Protein AF-A0A1G8L9T1-F1 (afdb_monomer)

Secondary structure (DSSP, 8-state):
--HHHHHHHHHTSHHHHHHHHHHHHHHHHHHH-HHHHHHHHHHHHHHHHHHHHHHHHHHHHHHHHHHHHHHHHHHHHHHHHHHHHHHHHHHHHHHHHHHHHHHHHHHHHHHHHHHH-----------------------

Sequence (139 aa):
MTLATEVKKLAESKPFYAVAGMGDFAVEKLRELPERLHKLQTRRSELAKDLPERARAYADKAEGLARDFPVKARDYADQLTHRATEVYEDFATRGRKVVSKASGEAALELEEVSEAAEPPVAQPIKKTRTTNRTTKAKA

Radius of gyration: 31.92 Å; Cα contacts (8 Å, |Δi|>4): 46; chains: 1; bounding box: 49×37×105 Å

Mean predicted aligned error: 15.96 Å

Organism: NCBI:txid633440

Solvent-accessible surface area (backbone ato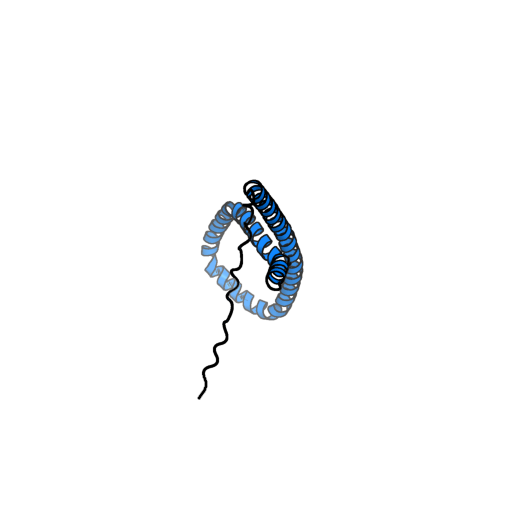ms only — not comparable to full-atom values): 8036 Å² total; per-residue (Å²): 138,58,67,71,58,51,53,49,52,52,68,70,29,60,70,47,17,23,55,48,14,47,52,54,49,48,56,57,49,60,73,64,37,70,72,53,51,56,59,50,52,57,52,47,61,55,46,64,72,48,41,72,63,50,51,52,60,47,54,66,46,46,66,65,40,65,76,51,40,71,60,55,50,48,57,49,48,52,52,48,50,54,51,48,54,57,51,45,52,50,22,20,54,48,10,43,55,51,51,53,48,53,53,49,52,52,48,50,53,52,46,53,52,51,70,72,44,75,78,78,79,79,74,80,80,79,79,80,82,79,77,84,76,88,73,91,82,87,132

Foldseek 3Di:
DPPVVVVVVVCVDLVVQLVQLVVVVVVVVVVVPPVVVVVVVVVVVVCVVCVVVVVVVVVVVVVVCVVVVVVVVVV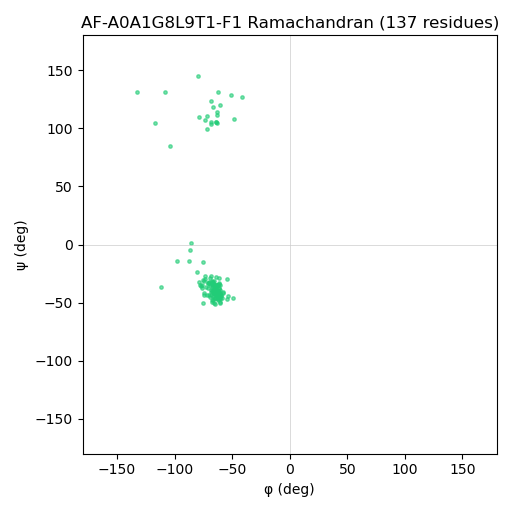VVVVVVVVVVVVSVVSSVRSVVVVVVVVVVVVVVVVVVVVVDDDPPDDDDPPDDDDDDDDDDDD

Structure (mmCIF, N/CA/C/O backbone):
data_AF-A0A1G8L9T1-F1
#
_entry.id   AF-A0A1G8L9T1-F1
#
loop_
_atom_site.group_PDB
_atom_site.id
_atom_site.type_symbol
_atom_site.label_atom_id
_atom_site.label_alt_id
_atom_site.label_comp_id
_atom_site.label_asym_id
_atom_site.label_entity_id
_atom_site.label_seq_id
_atom_site.pdbx_PDB_ins_code
_atom_site.Cartn_x
_atom_site.Cartn_y
_atom_site.Cartn_z
_atom_site.occupancy
_atom_site.B_iso_or_equiv
_atom_site.auth_seq_id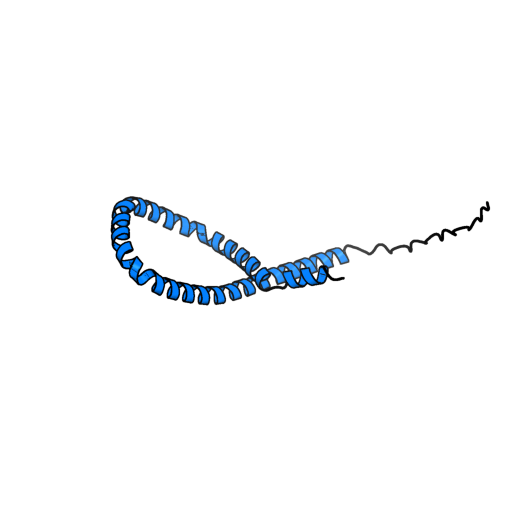
_atom_site.auth_comp_id
_atom_site.auth_asym_id
_atom_site.auth_atom_id
_atom_site.pdbx_PDB_model_num
ATOM 1 N N . MET A 1 1 ? -0.971 1.096 36.942 1.00 55.09 1 MET A N 1
ATOM 2 C CA . MET A 1 1 ? -2.093 0.980 35.982 1.00 55.09 1 MET A CA 1
ATOM 3 C C . MET A 1 1 ? -1.800 1.751 34.679 1.00 55.09 1 MET A C 1
ATOM 5 O O . MET A 1 1 ? -2.670 2.461 34.206 1.00 55.09 1 MET A O 1
ATOM 9 N N . THR A 1 2 ? -0.600 1.669 34.085 1.00 66.06 2 THR A N 1
ATOM 10 C CA . THR A 1 2 ? -0.220 2.527 32.930 1.00 66.06 2 THR A CA 1
ATOM 11 C C . THR A 1 2 ? -0.058 1.749 31.620 1.00 66.06 2 THR A C 1
ATOM 13 O O . THR A 1 2 ? -0.503 2.199 30.569 1.00 66.06 2 THR A O 1
ATOM 16 N N . LEU A 1 3 ? 0.473 0.527 31.680 1.00 67.31 3 LEU A N 1
ATOM 17 C CA . LEU A 1 3 ? 0.759 -0.267 30.478 1.00 67.31 3 LEU A CA 1
ATOM 18 C C . LEU A 1 3 ? -0.508 -0.688 29.715 1.00 67.31 3 LEU A C 1
ATOM 20 O O . LEU A 1 3 ? -0.564 -0.582 28.494 1.00 67.31 3 LEU A O 1
ATOM 24 N N . ALA A 1 4 ? -1.564 -1.091 30.428 1.00 72.56 4 ALA A N 1
ATOM 25 C CA . ALA A 1 4 ? -2.827 -1.492 29.802 1.00 72.56 4 ALA A CA 1
ATOM 26 C C . ALA A 1 4 ? -3.486 -0.342 29.012 1.00 72.56 4 ALA A C 1
ATOM 28 O O . ALA A 1 4 ? -4.073 -0.564 27.955 1.00 72.56 4 ALA A O 1
ATOM 29 N N . THR A 1 5 ? -3.355 0.901 29.489 1.00 75.44 5 THR A N 1
ATOM 30 C CA . THR A 1 5 ? -3.916 2.078 28.810 1.00 75.44 5 THR A CA 1
ATOM 31 C C . THR A 1 5 ? -3.118 2.491 27.575 1.00 75.44 5 THR A C 1
ATOM 33 O O . THR A 1 5 ? -3.695 3.009 26.622 1.00 75.44 5 THR A O 1
ATOM 36 N N . GLU A 1 6 ? -1.807 2.253 27.563 1.00 78.44 6 GLU A N 1
ATOM 37 C CA . GLU A 1 6 ? -0.941 2.571 26.422 1.00 78.44 6 GLU A CA 1
ATOM 38 C C . GLU A 1 6 ? -1.139 1.584 25.270 1.00 78.44 6 GLU A C 1
ATOM 40 O O . GLU A 1 6 ? -1.308 2.002 24.125 1.00 78.44 6 GLU A O 1
ATOM 45 N N . VAL A 1 7 ? -1.221 0.284 25.575 1.00 75.94 7 VAL A N 1
ATOM 46 C CA . VAL A 1 7 ? -1.509 -0.754 24.571 1.00 75.94 7 VAL A CA 1
ATOM 47 C C . VAL A 1 7 ? -2.885 -0.532 23.945 1.00 75.94 7 VAL A C 1
ATOM 49 O O . VAL A 1 7 ? -3.027 -0.614 22.726 1.00 75.94 7 VAL A O 1
ATOM 52 N N . LYS A 1 8 ? -3.885 -0.165 24.755 1.00 76.25 8 LYS A N 1
ATOM 53 C CA . LYS A 1 8 ? -5.224 0.169 24.260 1.00 76.25 8 LYS A CA 1
ATOM 54 C C . LYS A 1 8 ? -5.199 1.347 23.282 1.00 76.25 8 LYS A C 1
ATOM 56 O O . LYS A 1 8 ? -5.776 1.256 22.207 1.00 76.25 8 LYS A O 1
ATOM 61 N N . LYS A 1 9 ? -4.453 2.412 23.590 1.00 78.69 9 LYS A N 1
ATOM 62 C CA . LYS A 1 9 ? -4.275 3.546 22.667 1.00 78.69 9 LYS A CA 1
ATOM 63 C C . LYS A 1 9 ? -3.571 3.156 21.369 1.00 78.69 9 LYS A C 1
ATOM 65 O O . LYS A 1 9 ? -3.900 3.700 20.318 1.00 78.69 9 LYS A O 1
ATOM 70 N N . LEU A 1 10 ? -2.608 2.238 21.434 1.00 80.75 10 LEU A N 1
ATOM 71 C CA . LEU A 1 10 ? -1.904 1.761 20.247 1.00 80.75 10 LEU A CA 1
ATOM 72 C C . LEU A 1 10 ? -2.830 0.935 19.343 1.00 80.75 10 LEU A C 1
ATOM 74 O O . LEU A 1 10 ? -2.850 1.156 18.134 1.00 80.75 10 LEU A O 1
ATOM 78 N N . ALA A 1 11 ? -3.641 0.052 19.927 1.00 78.50 11 ALA A N 1
ATOM 79 C CA . ALA A 1 11 ? -4.642 -0.733 19.203 1.00 78.50 11 ALA A CA 1
ATOM 80 C C . ALA A 1 11 ? -5.799 0.129 18.655 1.00 78.50 11 ALA A C 1
ATOM 82 O O . ALA A 1 11 ? -6.382 -0.195 17.627 1.00 78.50 11 ALA A O 1
ATOM 83 N N . GLU A 1 12 ? -6.099 1.263 19.294 1.00 80.50 12 GLU A N 1
ATOM 84 C CA . GLU A 1 12 ? -7.098 2.237 18.830 1.00 80.50 12 GLU A CA 1
ATOM 85 C C . GLU A 1 12 ? -6.537 3.266 17.828 1.00 80.50 12 GLU A C 1
ATOM 87 O O . GLU A 1 12 ? -7.256 4.162 17.369 1.00 80.50 12 GLU A O 1
ATOM 92 N N . SER A 1 13 ? -5.256 3.163 17.470 1.00 88.69 13 SER A N 1
ATOM 93 C CA . SER A 1 13 ? -4.596 4.127 16.596 1.00 88.69 13 SER A CA 1
ATOM 94 C C . SER A 1 13 ? -4.926 3.897 15.113 1.00 88.69 13 SER A C 1
ATOM 96 O O . SER A 1 13 ? -5.047 2.770 14.633 1.00 88.69 13 SER A O 1
ATOM 98 N N . LYS A 1 14 ? -5.024 4.989 14.339 1.00 88.62 14 LYS A N 1
ATOM 99 C CA . LYS A 1 14 ? -5.177 4.938 12.872 1.00 88.62 14 LYS A CA 1
ATOM 100 C C . LYS A 1 14 ? -4.166 4.023 12.159 1.00 88.62 14 LYS A C 1
ATOM 102 O O . LYS A 1 14 ? -4.619 3.259 11.311 1.00 88.62 14 LYS A O 1
ATOM 107 N N . PRO A 1 15 ? -2.851 4.055 12.460 1.00 87.12 15 PRO A N 1
ATOM 108 C CA . PRO A 1 15 ? -1.902 3.186 11.766 1.00 87.12 15 PRO A CA 1
ATOM 109 C C . PRO A 1 15 ? -2.165 1.701 12.027 1.00 87.12 15 PRO A C 1
ATOM 111 O O . PRO A 1 15 ? -2.026 0.899 11.107 1.00 87.12 15 PRO A O 1
ATOM 114 N N . PHE A 1 16 ? -2.615 1.329 13.230 1.00 88.00 16 PHE A N 1
ATOM 115 C CA . PHE A 1 16 ? -2.999 -0.052 13.523 1.00 88.00 16 PHE A CA 1
ATOM 116 C C . PHE A 1 16 ? -4.174 -0.502 12.645 1.00 88.00 16 PHE A C 1
ATOM 118 O O . PHE A 1 16 ? -4.109 -1.546 11.993 1.00 88.00 16 PHE A O 1
ATOM 125 N N . TYR A 1 17 ? -5.211 0.334 12.541 1.00 87.62 17 TYR A N 1
ATOM 126 C CA . TYR A 1 17 ? -6.330 0.062 11.644 1.00 87.62 17 TYR A CA 1
ATOM 127 C C . TYR A 1 17 ? -5.912 0.047 10.170 1.00 87.62 17 TYR A C 1
ATOM 129 O O . TYR A 1 17 ? -6.367 -0.814 9.431 1.00 87.62 17 TYR A O 1
ATOM 137 N N . ALA A 1 18 ? -5.028 0.934 9.718 1.00 90.50 18 ALA A N 1
ATOM 138 C CA . ALA A 1 18 ? -4.576 0.927 8.327 1.00 90.50 18 ALA A CA 1
ATOM 139 C C . ALA A 1 18 ? -3.892 -0.399 7.954 1.00 90.50 18 ALA A C 1
ATOM 141 O O . ALA A 1 18 ? -4.200 -0.980 6.915 1.00 90.50 18 ALA A O 1
ATOM 142 N N . VAL A 1 19 ? -3.036 -0.934 8.831 1.00 88.81 19 VAL A N 1
ATOM 143 C CA . VAL A 1 19 ? -2.392 -2.243 8.624 1.00 88.81 19 VAL A CA 1
ATOM 144 C C . VAL A 1 19 ? -3.424 -3.374 8.592 1.00 88.81 19 VAL A C 1
ATOM 146 O O . VAL A 1 19 ? -3.385 -4.210 7.689 1.00 88.81 19 VAL A O 1
ATOM 149 N N . ALA A 1 20 ? -4.387 -3.375 9.518 1.00 88.94 20 ALA A N 1
ATOM 150 C CA . ALA A 1 20 ? -5.472 -4.358 9.523 1.00 88.94 20 ALA A CA 1
ATOM 151 C C . ALA A 1 20 ? -6.330 -4.288 8.242 1.00 88.94 20 ALA A C 1
ATOM 153 O O . ALA A 1 20 ? -6.655 -5.317 7.650 1.00 88.94 20 ALA A O 1
ATOM 154 N N . GLY A 1 21 ? -6.648 -3.078 7.770 1.00 85.62 21 GLY A N 1
ATOM 155 C CA . GLY A 1 21 ? -7.383 -2.854 6.526 1.00 85.62 21 GLY A CA 1
ATOM 156 C C . GLY A 1 21 ? -6.603 -3.271 5.279 1.00 85.62 21 GLY A C 1
ATOM 157 O O . GLY A 1 21 ? -7.198 -3.782 4.334 1.00 85.62 21 GLY A O 1
ATOM 158 N N . MET A 1 22 ? -5.275 -3.119 5.285 1.00 87.75 22 MET A N 1
ATOM 159 C CA . MET A 1 22 ? -4.410 -3.598 4.204 1.00 87.75 22 MET A CA 1
ATOM 160 C C . MET A 1 22 ? -4.390 -5.132 4.135 1.00 87.75 22 MET A C 1
ATOM 162 O O . MET A 1 22 ? -4.390 -5.692 3.040 1.00 87.75 22 MET A O 1
ATOM 166 N N . GLY A 1 23 ? -4.420 -5.814 5.285 1.00 86.31 23 GLY A N 1
ATOM 167 C CA . GLY A 1 23 ? -4.550 -7.272 5.352 1.00 86.31 23 GLY A CA 1
ATOM 168 C C . GLY A 1 23 ? -5.871 -7.768 4.760 1.00 86.31 23 GLY A C 1
ATOM 169 O O . GLY A 1 23 ? -5.871 -8.651 3.905 1.00 86.31 23 GLY A O 1
ATOM 170 N N . ASP A 1 24 ? -6.987 -7.144 5.142 1.00 87.00 24 ASP A N 1
ATOM 171 C CA . ASP A 1 24 ? -8.313 -7.438 4.581 1.00 87.00 24 ASP A CA 1
ATOM 172 C C . ASP A 1 24 ? -8.367 -7.191 3.061 1.00 87.00 24 ASP A C 1
ATOM 174 O O . ASP A 1 24 ? -8.832 -8.033 2.290 1.00 87.00 24 ASP A O 1
ATOM 178 N N . PHE A 1 25 ? -7.792 -6.077 2.602 1.00 86.12 25 PHE A N 1
ATOM 179 C CA . PHE A 1 25 ? -7.687 -5.768 1.177 1.00 86.12 25 PHE A CA 1
ATOM 180 C C . PHE A 1 25 ? -6.821 -6.777 0.409 1.00 86.12 25 PHE A C 1
ATOM 182 O O . PHE A 1 25 ? -7.164 -7.167 -0.708 1.00 86.12 25 PHE A O 1
ATOM 189 N N . ALA A 1 26 ? -5.714 -7.241 0.995 1.00 85.00 26 ALA A N 1
ATOM 190 C CA . ALA A 1 26 ? -4.874 -8.264 0.383 1.00 85.00 26 ALA A CA 1
ATOM 191 C C . ALA A 1 26 ? -5.636 -9.585 0.207 1.00 85.00 26 ALA A C 1
ATOM 193 O O . ALA A 1 26 ? -5.555 -10.186 -0.861 1.00 85.00 26 ALA A O 1
ATOM 194 N N . VAL A 1 27 ? -6.419 -10.012 1.201 1.00 83.06 27 VAL A N 1
ATOM 195 C CA . VAL A 1 27 ? -7.234 -11.237 1.117 1.00 83.06 27 VAL A CA 1
ATOM 196 C C . VAL A 1 27 ? -8.292 -11.130 0.018 1.00 83.06 27 VAL A C 1
ATOM 198 O O . VAL A 1 27 ? -8.448 -12.055 -0.782 1.00 83.06 27 VAL A O 1
ATOM 201 N N . GLU A 1 28 ? -8.973 -9.988 -0.084 1.00 83.56 28 GLU A N 1
ATOM 202 C CA . GLU A 1 28 ? -9.928 -9.730 -1.165 1.00 83.56 28 GLU A CA 1
ATOM 203 C C . GLU A 1 28 ? -9.250 -9.788 -2.541 1.00 83.56 28 GLU A C 1
ATOM 205 O O . GLU A 1 28 ? -9.720 -10.486 -3.442 1.00 83.56 28 GLU A O 1
ATOM 210 N N . LYS A 1 29 ? -8.094 -9.129 -2.698 1.00 81.25 29 LYS A N 1
ATOM 211 C CA . LYS A 1 29 ? -7.366 -9.117 -3.974 1.00 81.25 29 LYS A CA 1
ATOM 212 C C . LYS A 1 29 ? -6.769 -10.471 -4.330 1.00 81.25 29 LYS A C 1
ATOM 214 O O . LYS A 1 29 ? -6.786 -10.831 -5.503 1.00 81.25 29 LYS A O 1
ATOM 219 N N . LEU A 1 30 ? -6.302 -11.255 -3.361 1.00 78.12 30 LEU A N 1
ATOM 220 C CA . LEU A 1 30 ? -5.834 -12.625 -3.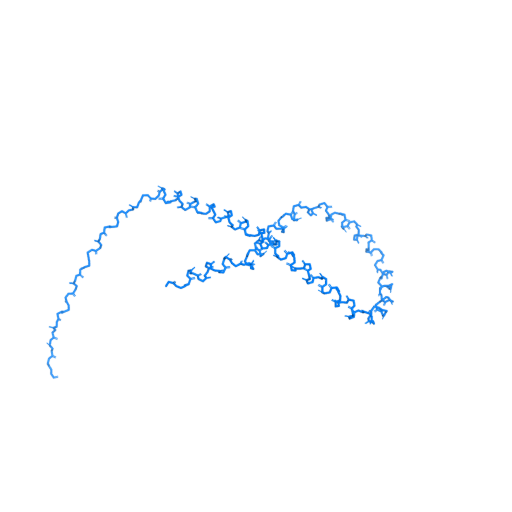593 1.00 78.12 30 LEU A CA 1
ATOM 221 C C . LEU A 1 30 ? -6.945 -13.521 -4.143 1.00 78.12 30 LEU A C 1
ATOM 223 O O . LEU A 1 30 ? -6.677 -14.365 -4.998 1.00 78.12 30 LEU A O 1
ATOM 227 N N . ARG A 1 31 ? -8.196 -13.287 -3.737 1.00 77.88 31 ARG A N 1
ATOM 228 C CA . ARG A 1 31 ? -9.358 -13.998 -4.279 1.00 77.88 31 ARG A CA 1
ATOM 229 C C . ARG A 1 31 ? -9.662 -13.625 -5.736 1.00 77.88 31 ARG A C 1
ATOM 231 O O . ARG A 1 31 ? -10.155 -14.462 -6.482 1.00 77.88 31 ARG A O 1
ATOM 238 N N . GLU A 1 32 ? -9.322 -12.405 -6.155 1.00 70.56 32 GLU A N 1
ATOM 239 C CA . GLU A 1 32 ? -9.498 -11.896 -7.528 1.00 70.56 32 GLU A CA 1
ATOM 240 C C . GLU A 1 32 ? -8.313 -12.199 -8.473 1.00 70.56 32 GLU A C 1
ATOM 242 O O . GLU A 1 32 ? -8.411 -12.016 -9.690 1.00 70.56 32 GLU A O 1
ATOM 247 N N . LEU A 1 33 ? -7.162 -12.613 -7.936 1.00 70.81 33 LEU A N 1
ATOM 248 C CA . LEU A 1 33 ? -5.907 -12.713 -8.684 1.00 70.81 33 LEU A CA 1
ATOM 249 C C . LEU A 1 33 ? -5.687 -13.952 -9.580 1.00 70.81 33 LEU A C 1
ATOM 251 O O . LEU A 1 33 ? -4.910 -13.793 -10.531 1.00 70.81 33 LEU A O 1
ATOM 255 N N . PRO A 1 34 ? -6.309 -15.140 -9.395 1.00 68.62 34 PRO A N 1
ATOM 256 C CA . PRO A 1 34 ? -5.933 -16.308 -10.200 1.00 68.62 34 PRO A CA 1
ATOM 257 C C . PRO A 1 34 ? -6.221 -16.115 -11.700 1.00 68.62 34 PRO A C 1
ATOM 259 O O . PRO A 1 34 ? -5.415 -16.501 -12.546 1.00 68.62 34 PRO A O 1
ATOM 262 N N . GLU A 1 35 ? -7.294 -15.406 -12.056 1.00 67.19 35 GLU A N 1
ATOM 263 C CA . GLU A 1 35 ? -7.636 -15.138 -13.461 1.00 67.19 35 GLU A CA 1
ATOM 264 C C . GLU A 1 35 ? -6.721 -14.100 -14.132 1.00 67.19 35 GLU A C 1
ATOM 266 O O . GLU A 1 35 ? -6.482 -14.141 -15.344 1.00 67.19 35 GLU A O 1
ATOM 271 N N . ARG A 1 36 ? -6.183 -13.149 -13.358 1.00 72.00 36 ARG A N 1
ATOM 272 C CA . ARG A 1 36 ? -5.293 -12.098 -13.880 1.00 72.00 36 ARG A CA 1
ATOM 273 C C . ARG A 1 36 ? -3.876 -12.622 -14.093 1.00 72.00 36 ARG A C 1
ATOM 275 O O . ARG A 1 36 ? -3.211 -12.193 -15.038 1.00 72.00 36 ARG A O 1
ATOM 282 N N . LEU A 1 37 ? -3.442 -13.575 -13.267 1.00 73.69 37 LEU A N 1
ATOM 283 C CA . LEU A 1 37 ? -2.120 -14.190 -13.365 1.00 73.69 37 LEU A CA 1
ATOM 284 C C . LEU A 1 37 ? -1.936 -14.944 -14.687 1.00 73.69 37 LEU A C 1
ATOM 286 O O . LEU A 1 37 ? -0.914 -14.770 -15.348 1.00 73.69 37 LEU A O 1
ATOM 290 N N . HIS A 1 38 ? -2.953 -15.690 -15.128 1.00 69.00 38 HIS A N 1
ATOM 291 C CA . HIS A 1 38 ? -2.906 -16.394 -16.411 1.00 69.00 38 HIS A CA 1
ATOM 292 C C . HIS A 1 38 ? -2.765 -15.437 -17.600 1.00 69.00 38 HIS A C 1
ATOM 294 O O . HIS A 1 38 ? -1.912 -15.648 -18.461 1.00 69.00 38 HIS A O 1
ATOM 300 N N . LYS A 1 39 ? -3.517 -14.328 -17.614 1.00 72.62 39 LYS A N 1
ATOM 301 C CA . LYS A 1 39 ? -3.411 -13.306 -18.674 1.00 72.62 39 LYS A CA 1
ATOM 302 C C . LYS A 1 39 ? -2.038 -12.621 -18.694 1.00 72.62 39 LYS A C 1
ATOM 304 O O . LYS A 1 39 ? -1.530 -12.281 -19.762 1.00 72.62 39 LYS A O 1
ATOM 309 N N . LEU A 1 40 ? -1.426 -12.420 -17.526 1.00 74.31 40 LEU A N 1
ATOM 310 C CA . LEU A 1 40 ? -0.076 -11.861 -17.395 1.00 74.31 40 LEU A CA 1
ATOM 311 C C . LEU A 1 40 ? 1.013 -12.846 -17.828 1.00 74.31 40 LEU A C 1
ATOM 313 O O . LEU A 1 40 ? 2.002 -12.428 -18.428 1.00 74.31 40 LEU A O 1
ATOM 317 N N . GLN A 1 41 ? 0.835 -14.139 -17.563 1.00 75.88 41 GLN A N 1
ATOM 318 C CA . GLN A 1 41 ? 1.785 -15.176 -17.956 1.00 75.88 41 GLN A CA 1
ATOM 319 C C . GLN A 1 41 ? 1.868 -15.315 -19.483 1.00 75.88 41 GLN A C 1
ATOM 321 O O . GLN A 1 41 ? 2.973 -15.366 -20.022 1.00 75.88 41 GLN A O 1
ATOM 326 N N . THR A 1 42 ? 0.732 -15.272 -20.187 1.00 72.81 42 THR A N 1
ATOM 327 C CA . THR A 1 42 ? 0.701 -15.279 -21.661 1.00 72.81 42 THR A CA 1
ATOM 328 C C . THR A 1 42 ? 1.335 -14.018 -22.249 1.00 72.81 42 THR A C 1
ATOM 330 O O . THR A 1 42 ? 2.131 -14.092 -23.177 1.00 72.81 42 THR A O 1
ATOM 333 N N . ARG A 1 43 ? 1.073 -12.843 -21.663 1.00 73.88 43 ARG A N 1
ATOM 334 C CA . ARG A 1 43 ? 1.716 -11.595 -22.108 1.00 73.88 43 ARG A CA 1
ATOM 335 C C . ARG A 1 43 ? 3.219 -11.576 -21.841 1.00 73.88 43 ARG A C 1
ATOM 337 O O . ARG A 1 43 ? 3.959 -10.980 -22.614 1.00 73.88 43 ARG A O 1
ATOM 344 N N . ARG A 1 44 ? 3.688 -12.211 -20.760 1.00 73.62 44 ARG A N 1
ATOM 345 C CA . ARG A 1 44 ? 5.122 -12.325 -20.448 1.00 73.62 44 ARG A CA 1
ATOM 346 C C . ARG A 1 44 ? 5.866 -13.195 -21.453 1.00 73.62 44 ARG A C 1
ATOM 348 O O . ARG A 1 44 ? 6.985 -12.839 -21.808 1.00 73.62 44 ARG A O 1
ATOM 355 N N . SER A 1 45 ? 5.277 -14.302 -21.906 1.00 68.88 45 SER A N 1
ATOM 356 C CA . SER A 1 45 ? 5.923 -15.157 -22.909 1.00 68.88 45 SER A CA 1
ATOM 357 C C . SER A 1 45 ? 6.028 -14.468 -24.273 1.00 68.88 45 SER A C 1
ATOM 359 O O . SER A 1 45 ? 7.021 -14.665 -24.969 1.00 68.88 45 SER A O 1
ATOM 361 N N . GLU A 1 46 ? 5.067 -13.611 -24.627 1.00 72.56 46 GLU A N 1
ATOM 362 C CA . GLU A 1 46 ? 5.163 -12.729 -25.798 1.00 72.56 46 GLU A CA 1
ATOM 363 C C . GLU A 1 46 ? 6.215 -11.627 -25.603 1.00 72.56 46 GLU A C 1
ATOM 365 O O . GLU A 1 46 ? 7.079 -11.443 -26.455 1.00 72.56 46 GLU A O 1
ATOM 370 N N . LEU A 1 47 ? 6.234 -10.962 -24.441 1.00 73.00 47 LEU A N 1
ATOM 371 C CA . LEU A 1 47 ? 7.233 -9.932 -24.123 1.00 73.00 47 LEU A CA 1
ATOM 372 C C . LEU A 1 47 ? 8.671 -10.454 -24.138 1.00 73.00 47 LEU A C 1
ATOM 374 O O . LEU A 1 47 ? 9.583 -9.708 -24.479 1.00 73.00 47 LEU A O 1
ATOM 378 N N . ALA A 1 48 ? 8.878 -11.707 -23.730 1.00 75.31 48 ALA A N 1
ATOM 379 C CA . ALA A 1 48 ? 10.196 -12.327 -23.690 1.00 75.31 48 ALA A CA 1
ATOM 380 C C . ALA A 1 48 ? 10.814 -12.473 -25.090 1.00 75.31 48 ALA A C 1
ATOM 382 O O . ALA A 1 48 ? 12.036 -12.441 -25.215 1.00 75.31 48 ALA A O 1
ATOM 383 N N . LYS A 1 49 ? 9.985 -12.588 -26.136 1.00 78.12 49 LYS A N 1
ATOM 384 C CA . LYS A 1 49 ? 10.443 -12.659 -27.530 1.00 78.12 49 LYS A CA 1
ATOM 385 C C . LYS A 1 49 ? 10.871 -11.287 -28.059 1.00 78.12 49 LYS A C 1
ATOM 387 O O . LYS A 1 49 ? 11.893 -11.196 -28.729 1.00 78.12 49 LYS A O 1
ATOM 392 N N . ASP A 1 50 ? 10.157 -10.231 -27.671 1.00 80.81 50 ASP A N 1
ATOM 393 C CA . ASP A 1 50 ? 10.436 -8.844 -28.085 1.00 80.81 50 ASP A CA 1
ATOM 394 C C . ASP A 1 50 ? 11.468 -8.130 -27.192 1.00 80.81 50 ASP A C 1
ATOM 396 O O . ASP A 1 50 ? 11.836 -6.977 -27.432 1.00 80.81 50 ASP A O 1
ATOM 400 N N . LEU A 1 51 ? 11.911 -8.784 -26.116 1.00 79.06 51 LEU A N 1
ATOM 401 C CA . LEU A 1 51 ? 12.771 -8.201 -25.093 1.00 79.06 51 LEU A CA 1
ATOM 402 C C . LEU A 1 51 ? 14.064 -7.562 -25.637 1.00 79.06 51 LEU A C 1
ATOM 404 O O . LEU A 1 51 ? 14.367 -6.448 -25.204 1.00 79.06 51 LEU A O 1
ATOM 408 N N . PRO A 1 52 ? 14.818 -8.176 -26.576 1.00 77.81 52 PRO A N 1
ATOM 409 C CA . PRO A 1 52 ? 16.049 -7.566 -27.081 1.00 77.81 52 PRO A CA 1
ATOM 410 C C . PRO A 1 52 ? 15.798 -6.309 -27.927 1.00 77.81 52 PRO A C 1
ATOM 412 O O . PRO A 1 52 ? 16.583 -5.364 -27.866 1.00 77.81 52 PRO A O 1
ATOM 415 N N . GLU A 1 53 ? 14.700 -6.260 -28.683 1.00 80.56 53 GLU A N 1
ATOM 416 C CA . GLU A 1 53 ? 14.348 -5.106 -29.519 1.00 80.56 53 GLU A CA 1
ATOM 417 C C . GLU A 1 53 ? 13.822 -3.945 -28.664 1.00 80.56 53 GLU A C 1
ATOM 419 O O . GLU A 1 53 ? 14.248 -2.796 -28.811 1.00 80.56 53 GLU A O 1
ATOM 424 N N . ARG A 1 54 ? 12.986 -4.257 -27.666 1.00 79.88 54 ARG A N 1
ATOM 425 C CA . ARG A 1 54 ? 12.513 -3.269 -26.689 1.00 79.88 54 ARG A CA 1
ATOM 426 C C . ARG A 1 54 ? 13.642 -2.741 -25.815 1.00 79.88 54 ARG A C 1
ATOM 428 O O . ARG A 1 54 ? 13.652 -1.548 -25.541 1.00 79.88 54 ARG A O 1
ATOM 435 N N . ALA A 1 55 ? 14.595 -3.577 -25.402 1.00 79.44 55 ALA A N 1
ATOM 436 C CA . ALA A 1 55 ? 15.731 -3.143 -24.589 1.00 79.44 55 ALA A CA 1
ATOM 437 C C . ALA A 1 55 ? 16.550 -2.044 -25.283 1.00 79.44 55 ALA A C 1
ATOM 439 O O . ALA A 1 55 ? 16.906 -1.056 -24.644 1.00 79.44 55 ALA A O 1
ATOM 440 N N . ARG A 1 56 ? 16.776 -2.167 -26.598 1.00 79.19 56 ARG A N 1
ATOM 441 C CA . ARG A 1 56 ? 17.449 -1.131 -27.400 1.00 79.19 56 ARG A CA 1
ATOM 442 C C . ARG A 1 56 ? 16.613 0.145 -27.494 1.00 79.19 56 ARG A C 1
ATOM 444 O O . ARG A 1 56 ? 17.103 1.214 -27.157 1.00 79.19 56 ARG A O 1
ATOM 451 N N . ALA A 1 57 ? 15.323 0.018 -27.807 1.00 80.44 57 ALA A N 1
ATOM 452 C CA . ALA A 1 57 ? 14.417 1.166 -27.859 1.00 80.44 57 ALA A CA 1
ATOM 453 C C . ALA A 1 57 ? 14.260 1.892 -26.505 1.00 80.44 57 ALA A C 1
ATOM 455 O O . ALA A 1 57 ? 13.970 3.087 -26.468 1.00 80.44 57 ALA A O 1
ATOM 456 N N . TYR A 1 58 ? 14.414 1.183 -25.382 1.00 76.88 58 TYR A N 1
ATOM 457 C CA . TYR A 1 58 ? 14.437 1.778 -24.045 1.00 76.88 58 TYR A CA 1
ATOM 458 C C . TYR A 1 58 ? 15.768 2.458 -23.727 1.00 76.88 58 TYR A C 1
ATOM 460 O O . TYR A 1 58 ? 15.739 3.496 -23.073 1.00 76.88 58 TYR A O 1
ATOM 468 N N . ALA A 1 59 ? 16.898 1.916 -24.191 1.00 76.56 59 ALA A N 1
ATOM 469 C CA . ALA A 1 59 ? 18.205 2.551 -24.035 1.00 76.56 59 ALA A CA 1
ATOM 470 C C . ALA A 1 59 ? 18.234 3.928 -24.718 1.00 76.56 59 ALA A C 1
ATOM 472 O O . ALA A 1 59 ? 18.571 4.916 -24.071 1.00 76.56 59 ALA A O 1
ATOM 473 N N . ASP A 1 60 ? 17.732 4.022 -25.953 1.00 75.75 60 ASP A N 1
ATOM 474 C CA . ASP A 1 60 ? 17.656 5.293 -26.690 1.00 75.75 60 ASP A CA 1
ATOM 475 C C . ASP A 1 60 ? 16.710 6.303 -26.015 1.00 75.75 60 ASP A C 1
ATOM 477 O O . ASP A 1 60 ? 16.959 7.508 -25.970 1.00 75.75 60 ASP A O 1
ATOM 481 N N . LYS A 1 61 ? 15.607 5.820 -25.427 1.00 75.88 61 LYS A N 1
ATOM 482 C CA . LYS A 1 61 ? 14.663 6.669 -24.680 1.00 75.88 61 LYS A CA 1
ATOM 483 C C . LYS A 1 61 ? 15.201 7.107 -23.320 1.00 75.88 61 LYS A C 1
ATOM 485 O O . LYS A 1 61 ? 14.777 8.151 -22.827 1.00 75.88 61 LYS A O 1
ATOM 490 N N . ALA A 1 62 ? 16.092 6.334 -22.703 1.00 72.19 62 ALA A N 1
ATOM 491 C CA . ALA A 1 62 ? 16.638 6.638 -21.384 1.00 72.19 62 ALA A CA 1
ATOM 492 C C . ALA A 1 62 ? 17.482 7.921 -21.397 1.00 72.19 62 ALA A C 1
ATOM 494 O O . ALA A 1 62 ? 17.396 8.707 -20.453 1.00 72.19 62 ALA A O 1
ATOM 495 N N . GLU A 1 63 ? 18.214 8.183 -22.485 1.00 69.94 63 GLU A N 1
ATOM 496 C CA . GLU A 1 63 ? 18.996 9.416 -22.648 1.00 69.94 63 GLU A CA 1
ATOM 497 C C . GLU A 1 63 ? 18.104 10.666 -22.686 1.00 69.94 63 GLU A C 1
ATOM 499 O O . GLU A 1 63 ? 18.385 11.657 -22.011 1.00 69.94 63 GLU A O 1
ATOM 504 N N . GLY A 1 64 ? 16.976 10.607 -23.403 1.00 69.69 64 GLY A N 1
ATOM 505 C CA . GLY A 1 64 ? 15.992 11.695 -23.431 1.00 69.69 64 GLY A CA 1
ATOM 506 C C . GLY A 1 64 ? 15.220 11.840 -22.117 1.00 69.69 64 GLY A C 1
ATOM 507 O O . GLY A 1 64 ? 14.889 12.950 -21.698 1.00 69.69 64 GLY A O 1
ATOM 508 N N . LEU A 1 65 ? 14.965 10.726 -21.427 1.00 68.81 65 LEU A N 1
ATOM 509 C CA . LEU A 1 65 ? 14.233 10.732 -20.168 1.00 68.81 65 LEU A CA 1
ATOM 510 C C . LEU A 1 65 ? 15.057 11.355 -19.037 1.00 68.81 65 LEU A C 1
ATOM 512 O O . LEU A 1 65 ? 14.484 12.095 -18.248 1.00 68.81 65 LEU A O 1
ATOM 516 N N . ALA A 1 66 ? 16.376 11.134 -18.982 1.00 69.75 66 ALA A N 1
ATOM 517 C CA . ALA A 1 66 ? 17.252 11.630 -17.913 1.00 69.75 66 ALA A CA 1
ATOM 518 C C . ALA A 1 66 ? 17.176 13.154 -17.695 1.00 69.75 66 ALA A C 1
ATOM 520 O O . ALA A 1 66 ? 17.337 13.627 -16.570 1.00 69.75 66 ALA A O 1
ATOM 521 N N . ARG A 1 67 ? 16.883 13.922 -18.752 1.00 73.19 67 ARG A N 1
ATOM 522 C CA . ARG A 1 67 ? 16.778 15.385 -18.690 1.00 73.19 67 ARG A CA 1
ATOM 523 C C . ARG A 1 67 ? 15.455 15.874 -18.086 1.00 73.19 67 ARG A C 1
ATOM 525 O O . ARG A 1 67 ? 15.459 16.849 -17.342 1.00 73.19 67 ARG A O 1
ATOM 532 N N . ASP A 1 68 ? 14.358 15.161 -18.338 1.00 75.06 68 ASP A N 1
ATOM 533 C CA . ASP A 1 68 ? 13.015 15.493 -17.835 1.00 75.06 68 ASP A CA 1
ATOM 534 C C . ASP A 1 68 ? 12.616 14.706 -16.574 1.00 75.06 68 ASP A C 1
ATOM 536 O O . ASP A 1 68 ? 11.626 15.031 -15.911 1.00 75.06 68 ASP A O 1
ATOM 540 N N . PHE A 1 69 ? 13.360 13.644 -16.254 1.00 81.00 69 PHE A N 1
ATOM 541 C CA . PHE A 1 69 ? 13.071 12.722 -15.163 1.00 81.00 69 PHE A CA 1
ATOM 542 C C . PHE A 1 69 ? 12.904 13.410 -13.807 1.00 81.00 69 PHE A C 1
ATOM 544 O O . PHE A 1 69 ? 11.919 13.105 -13.145 1.00 81.00 69 PHE A O 1
ATOM 551 N N . PRO A 1 70 ? 13.775 14.342 -13.365 1.00 77.50 70 PRO A N 1
ATOM 552 C CA . PRO A 1 70 ? 13.650 14.894 -12.017 1.00 77.50 70 PRO A CA 1
ATOM 553 C C . PRO A 1 70 ? 12.379 15.729 -11.822 1.00 77.50 70 PRO A C 1
ATOM 555 O O . PRO A 1 70 ? 11.821 15.721 -10.729 1.00 77.50 70 PRO A O 1
ATOM 558 N N . VAL A 1 71 ? 11.895 16.420 -12.860 1.00 81.44 71 VAL A N 1
ATOM 559 C CA . VAL A 1 71 ? 10.653 17.206 -12.779 1.00 81.44 71 VAL A CA 1
ATOM 560 C C . VAL A 1 71 ? 9.441 16.276 -12.811 1.00 81.44 71 VAL A C 1
ATOM 562 O O . VAL A 1 71 ? 8.624 16.306 -11.897 1.00 81.44 71 VAL A O 1
ATOM 565 N N . LYS A 1 72 ? 9.385 15.351 -13.779 1.00 82.94 72 LYS A N 1
ATOM 566 C CA . LYS A 1 72 ? 8.288 14.371 -13.889 1.00 82.94 72 LYS A CA 1
ATOM 567 C C . LYS A 1 72 ? 8.207 13.440 -12.676 1.00 82.94 72 LYS A C 1
ATOM 569 O O . LYS A 1 72 ? 7.116 13.054 -12.271 1.00 82.94 72 LYS A O 1
ATOM 574 N N . ALA A 1 73 ? 9.348 13.080 -12.087 1.00 83.19 73 ALA A N 1
ATOM 575 C CA . ALA A 1 73 ? 9.402 12.259 -10.883 1.00 83.19 73 ALA A CA 1
ATOM 576 C C . ALA A 1 73 ? 8.817 12.987 -9.671 1.00 83.19 73 ALA A C 1
ATOM 578 O O . ALA A 1 73 ? 8.157 12.342 -8.863 1.00 83.19 73 ALA A O 1
ATOM 579 N N . ARG A 1 74 ? 9.021 14.306 -9.554 1.00 84.69 74 ARG A N 1
ATOM 580 C CA . ARG A 1 74 ? 8.404 15.117 -8.494 1.00 84.69 74 ARG A CA 1
ATOM 581 C C . ARG A 1 74 ? 6.896 15.202 -8.673 1.00 84.69 74 ARG A C 1
ATOM 583 O O . ARG A 1 74 ? 6.184 14.825 -7.755 1.00 84.69 74 ARG A O 1
ATOM 590 N N . ASP A 1 75 ? 6.422 15.538 -9.871 1.00 85.00 75 ASP A N 1
ATOM 591 C CA . ASP A 1 75 ? 4.980 15.596 -10.151 1.00 85.00 75 ASP A CA 1
ATOM 592 C C . ASP A 1 75 ? 4.295 14.248 -9.883 1.00 85.00 75 ASP A C 1
ATOM 594 O O . ASP A 1 75 ? 3.209 14.177 -9.304 1.00 85.00 75 ASP A O 1
ATOM 598 N N . TYR A 1 76 ? 4.946 13.150 -10.275 1.00 83.81 76 TYR A N 1
ATOM 599 C CA . TYR A 1 76 ? 4.439 11.811 -10.010 1.00 83.81 76 TYR A CA 1
ATOM 600 C C . TYR A 1 76 ? 4.473 11.468 -8.519 1.00 83.81 76 TYR A C 1
ATOM 602 O O . TYR A 1 76 ? 3.526 10.870 -8.013 1.00 83.81 76 TYR A O 1
ATOM 610 N N . ALA A 1 77 ? 5.538 11.842 -7.806 1.00 84.81 77 ALA A N 1
ATOM 611 C CA . ALA A 1 77 ? 5.644 11.641 -6.365 1.00 84.81 77 ALA A CA 1
ATOM 612 C C . ALA A 1 77 ? 4.577 12.439 -5.605 1.00 84.81 77 ALA A C 1
ATOM 614 O O . ALA A 1 77 ? 3.972 11.901 -4.680 1.00 84.81 77 ALA A O 1
ATOM 615 N N . ASP A 1 78 ? 4.283 13.666 -6.025 1.00 87.38 78 ASP A N 1
ATOM 616 C CA . ASP A 1 78 ? 3.245 14.502 -5.423 1.00 87.38 78 ASP A CA 1
ATOM 617 C C . ASP A 1 78 ? 1.856 13.890 -5.645 1.00 87.38 78 ASP A C 1
ATOM 619 O O . ASP A 1 78 ? 1.086 13.715 -4.697 1.00 87.38 78 ASP A O 1
ATOM 623 N N . GLN A 1 79 ? 1.557 13.450 -6.871 1.00 86.56 79 GLN A N 1
ATOM 624 C CA . GLN A 1 79 ? 0.308 12.742 -7.173 1.00 86.56 79 GLN A CA 1
ATOM 625 C C . GLN A 1 79 ? 0.189 11.419 -6.411 1.00 86.56 79 GLN A C 1
ATOM 627 O O . GLN A 1 79 ? -0.886 11.088 -5.903 1.00 86.56 79 GLN A O 1
ATOM 632 N N . LEU A 1 80 ? 1.280 10.654 -6.321 1.00 89.75 80 LEU A N 1
ATOM 633 C CA . LEU A 1 80 ? 1.326 9.414 -5.554 1.00 89.75 80 LEU A CA 1
ATOM 634 C C . LEU A 1 80 ? 1.076 9.693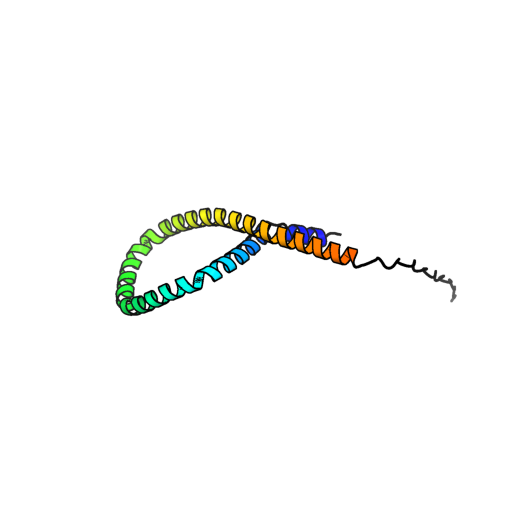 -4.074 1.00 89.75 80 LEU A C 1
ATOM 636 O O . LEU A 1 80 ? 0.316 8.961 -3.454 1.00 89.75 80 LEU A O 1
ATOM 640 N N . THR A 1 81 ? 1.669 10.749 -3.520 1.00 85.75 81 THR A N 1
ATOM 641 C CA . THR A 1 81 ? 1.512 11.128 -2.111 1.00 85.75 81 THR A CA 1
ATOM 642 C C . THR A 1 81 ? 0.076 11.550 -1.810 1.00 85.75 81 THR A C 1
ATOM 644 O O . THR A 1 81 ? -0.494 11.115 -0.807 1.00 85.75 81 THR A O 1
ATOM 647 N N . HIS A 1 82 ? -0.554 12.320 -2.703 1.00 86.75 82 HIS A N 1
ATOM 648 C CA . HIS A 1 82 ? -1.962 12.699 -2.571 1.00 86.75 82 HIS A CA 1
ATOM 649 C C . HIS A 1 82 ? -2.871 11.466 -2.563 1.00 86.75 82 HIS A C 1
ATOM 651 O O . HIS A 1 82 ? -3.658 11.269 -1.638 1.00 86.75 82 HIS A O 1
ATOM 657 N N . ARG A 1 83 ? -2.689 10.568 -3.539 1.00 85.38 83 ARG A N 1
ATOM 658 C CA . ARG A 1 83 ? -3.448 9.311 -3.616 1.00 85.38 83 ARG A CA 1
ATOM 659 C C . ARG A 1 83 ? -3.162 8.383 -2.439 1.00 85.38 83 ARG A C 1
ATOM 661 O O . ARG A 1 83 ? -4.071 7.739 -1.936 1.00 85.38 83 ARG A O 1
ATOM 668 N N . ALA A 1 84 ? -1.916 8.304 -1.984 1.00 83.69 84 ALA A N 1
ATOM 669 C CA . ALA A 1 84 ? -1.541 7.487 -0.835 1.00 83.69 84 ALA A CA 1
ATOM 670 C C . ALA A 1 84 ? -2.217 7.983 0.446 1.00 83.69 84 ALA A C 1
ATOM 672 O O . ALA A 1 84 ? -2.620 7.166 1.268 1.00 83.69 84 ALA A O 1
ATOM 673 N N . THR A 1 85 ? -2.387 9.299 0.594 1.00 85.69 85 THR A N 1
ATOM 674 C CA . THR A 1 85 ? -3.105 9.891 1.730 1.00 85.69 85 THR A CA 1
ATOM 675 C C . THR A 1 85 ? -4.582 9.500 1.717 1.00 85.69 85 THR A C 1
ATOM 677 O O . THR A 1 85 ? -5.107 9.063 2.740 1.00 85.69 85 THR A O 1
ATOM 680 N N . GLU A 1 86 ? -5.236 9.583 0.557 1.00 81.06 86 GLU A N 1
ATOM 681 C CA . GLU A 1 86 ? -6.632 9.154 0.385 1.00 81.06 86 GLU A CA 1
ATOM 682 C C . GLU A 1 86 ? -6.800 7.661 0.705 1.00 81.06 86 GLU A C 1
ATOM 684 O O . GLU A 1 86 ? -7.623 7.272 1.532 1.00 81.06 86 GLU A O 1
ATOM 689 N N . VAL A 1 87 ? -5.946 6.820 0.117 1.00 87.19 87 VAL A N 1
ATOM 690 C CA . VAL A 1 87 ? -5.999 5.363 0.287 1.00 87.19 87 VAL A CA 1
ATOM 691 C C . VAL A 1 87 ? -5.650 4.938 1.721 1.00 87.19 87 VAL A C 1
ATOM 693 O O . VAL A 1 87 ? -6.183 3.949 2.225 1.00 87.19 87 VAL A O 1
ATOM 696 N N . TYR A 1 88 ? -4.783 5.676 2.418 1.00 88.00 88 TYR A N 1
ATOM 697 C CA . TYR A 1 88 ? -4.464 5.411 3.821 1.00 88.00 88 TYR A CA 1
ATOM 698 C C . TYR A 1 88 ? -5.683 5.592 4.733 1.00 88.00 88 TYR A C 1
ATOM 700 O O . TYR A 1 88 ? -5.921 4.761 5.613 1.00 88.00 88 TYR A O 1
ATOM 708 N N . GLU A 1 89 ? -6.481 6.640 4.517 1.00 86.75 89 GLU A N 1
ATOM 709 C CA . GLU A 1 89 ? -7.721 6.845 5.274 1.00 86.75 89 GLU A CA 1
ATOM 710 C C . GLU A 1 89 ? -8.763 5.758 4.959 1.00 86.75 89 GLU A C 1
ATOM 712 O O . GLU A 1 89 ? -9.458 5.285 5.867 1.00 86.75 89 GLU A O 1
ATOM 717 N N . ASP A 1 90 ? -8.815 5.272 3.716 1.00 86.12 90 ASP A N 1
ATOM 718 C CA . ASP A 1 90 ? -9.656 4.130 3.343 1.00 86.12 90 ASP A CA 1
ATOM 719 C C . ASP A 1 90 ? -9.225 2.842 4.058 1.00 86.12 90 ASP A C 1
ATOM 721 O O . ASP A 1 90 ? -10.062 2.147 4.648 1.00 86.12 90 ASP A O 1
ATOM 725 N N . PHE A 1 91 ? -7.922 2.540 4.092 1.00 91.19 91 PHE A N 1
ATOM 726 C CA . PHE A 1 91 ? -7.404 1.394 4.842 1.00 91.19 91 PHE A CA 1
ATOM 727 C C . PHE A 1 91 ? -7.689 1.518 6.338 1.00 91.19 91 PHE A C 1
ATOM 729 O O . PHE A 1 91 ? -8.141 0.552 6.955 1.00 91.19 91 PHE A O 1
ATOM 736 N N . ALA A 1 92 ? -7.496 2.700 6.926 1.00 89.69 92 ALA A N 1
ATOM 737 C CA . ALA A 1 92 ? -7.811 2.940 8.330 1.00 89.69 92 ALA A CA 1
ATOM 738 C C . ALA A 1 92 ? -9.311 2.757 8.618 1.00 89.69 92 ALA A C 1
ATOM 740 O O . ALA A 1 92 ? -9.689 2.168 9.632 1.00 89.69 92 ALA A O 1
ATOM 741 N N . THR A 1 93 ? -10.186 3.205 7.717 1.00 88.94 93 THR A N 1
ATOM 742 C CA . THR A 1 93 ? -11.638 3.022 7.847 1.00 88.94 93 THR A CA 1
ATOM 743 C C . THR A 1 93 ? -12.025 1.549 7.758 1.00 88.94 93 THR A C 1
ATOM 745 O O . THR A 1 93 ? -12.845 1.065 8.545 1.00 88.94 93 THR A O 1
ATOM 748 N N . ARG A 1 94 ? -11.420 0.809 6.825 1.00 85.31 94 ARG A N 1
ATOM 749 C CA . ARG A 1 94 ? -11.683 -0.618 6.632 1.00 85.31 94 ARG A CA 1
ATOM 750 C C . ARG A 1 94 ? -11.193 -1.447 7.812 1.00 85.31 94 ARG A C 1
ATOM 752 O O . ARG A 1 94 ? -11.965 -2.230 8.361 1.00 85.31 94 ARG A O 1
ATOM 759 N N . GLY A 1 95 ? -9.967 -1.214 8.272 1.00 84.88 95 GLY A N 1
ATOM 760 C CA . GLY A 1 95 ? -9.438 -1.913 9.435 1.00 84.88 95 GLY A CA 1
ATOM 761 C C . GLY A 1 95 ? -10.168 -1.569 10.724 1.00 84.88 95 GLY A C 1
ATOM 762 O O . GLY A 1 95 ? -10.351 -2.455 11.550 1.00 84.88 95 GLY A O 1
ATOM 763 N N . ARG A 1 96 ? -10.698 -0.345 10.874 1.00 86.88 96 ARG A N 1
ATOM 764 C CA . ARG A 1 96 ? -11.590 -0.020 11.997 1.00 86.88 96 ARG A CA 1
ATOM 765 C C . ARG A 1 96 ? -12.818 -0.926 12.002 1.00 86.88 96 ARG A C 1
ATOM 767 O O . ARG A 1 96 ? -13.138 -1.481 13.042 1.00 86.88 96 ARG A O 1
ATOM 774 N N . LYS A 1 97 ? -13.470 -1.140 10.853 1.00 86.00 97 LYS A N 1
ATOM 775 C CA . LYS A 1 97 ? -14.628 -2.050 10.751 1.00 86.00 97 LYS A CA 1
ATOM 776 C C . LYS A 1 97 ? -14.265 -3.492 11.112 1.00 86.00 97 LYS A C 1
ATOM 778 O O . LYS A 1 97 ? -15.046 -4.146 11.796 1.00 86.00 97 LYS A O 1
ATOM 783 N N . VAL A 1 98 ? -13.110 -3.982 10.659 1.00 85.75 98 VAL A N 1
ATOM 784 C CA . VAL A 1 98 ? -12.637 -5.346 10.958 1.00 85.75 98 VAL A CA 1
ATOM 785 C C . VAL A 1 98 ? -12.349 -5.505 12.447 1.00 85.75 98 VAL A C 1
ATOM 787 O O . VAL A 1 98 ? -12.872 -6.420 13.077 1.00 85.75 98 VAL A O 1
ATOM 790 N N . VAL A 1 99 ? -11.582 -4.583 13.030 1.00 84.56 99 VAL A N 1
ATOM 791 C CA . VAL A 1 99 ? -11.233 -4.634 14.452 1.00 84.56 99 VAL A CA 1
ATOM 792 C C . VAL A 1 99 ? -12.467 -4.445 15.329 1.00 84.56 99 VAL A C 1
ATOM 794 O O . VAL A 1 99 ? -12.601 -5.170 16.301 1.00 84.56 99 VAL A O 1
ATOM 797 N N . SER A 1 100 ? -13.405 -3.555 14.979 1.00 84.31 100 SER A N 1
ATOM 798 C CA . SER A 1 100 ? -14.660 -3.403 15.728 1.00 84.31 100 SER A CA 1
ATOM 799 C C . SER A 1 100 ? -15.494 -4.687 15.747 1.00 84.31 100 SER A C 1
ATOM 801 O O . SER A 1 100 ? -16.058 -5.019 16.786 1.00 84.31 100 SER A O 1
ATOM 803 N N . LYS A 1 101 ? -15.552 -5.428 14.629 1.00 84.69 101 LYS A N 1
ATOM 804 C CA . LYS A 1 101 ?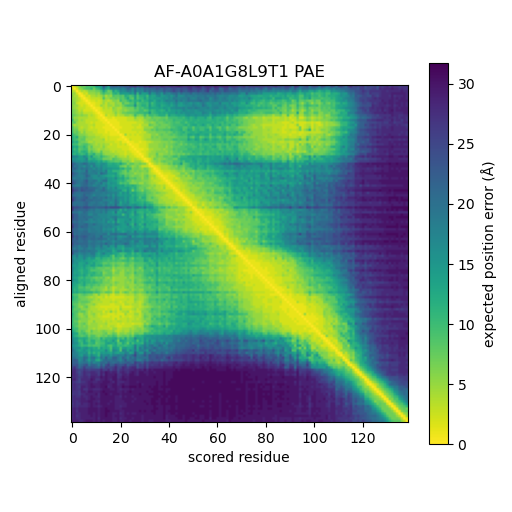 -16.214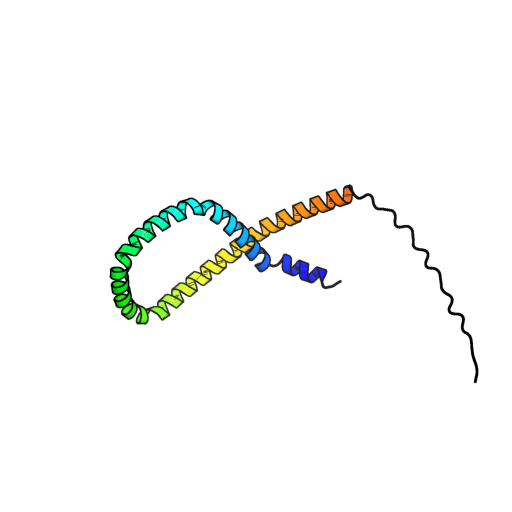 -6.742 14.580 1.00 84.69 101 LYS A CA 1
ATOM 805 C C . LYS A 1 101 ? -15.501 -7.756 15.467 1.00 84.69 101 LYS A C 1
ATOM 807 O O . LYS A 1 101 ? -16.144 -8.330 16.333 1.00 84.69 101 LYS A O 1
ATOM 812 N N . ALA A 1 102 ? -14.184 -7.894 15.312 1.00 81.31 102 ALA A N 1
ATOM 813 C CA . ALA A 1 102 ? -13.388 -8.828 16.104 1.00 81.31 102 ALA A CA 1
ATOM 814 C C . ALA A 1 102 ? -13.438 -8.510 17.608 1.00 81.31 102 ALA A C 1
ATOM 816 O O . ALA A 1 102 ? -13.528 -9.413 18.427 1.00 81.31 102 ALA A O 1
ATOM 817 N N . SER A 1 103 ? -13.427 -7.228 17.989 1.00 79.31 103 SER A N 1
ATOM 818 C CA . SER A 1 103 ? -13.558 -6.818 19.390 1.00 79.31 103 SER A CA 1
ATOM 819 C C . SER A 1 103 ? -14.958 -7.056 19.951 1.00 79.31 103 SER A C 1
ATOM 821 O O . SER A 1 103 ? -15.086 -7.318 21.139 1.00 79.31 103 SER A O 1
ATOM 823 N N . GLY A 1 104 ? -15.999 -6.934 19.120 1.00 77.06 104 GLY A N 1
ATOM 824 C CA . GLY A 1 104 ? -17.378 -7.217 19.519 1.00 77.06 104 GLY A CA 1
ATOM 825 C C . GLY A 1 104 ? -17.623 -8.714 19.689 1.00 77.06 104 GLY A C 1
ATOM 826 O O . GLY A 1 104 ? -18.195 -9.123 20.687 1.00 77.06 104 GLY A O 1
ATOM 827 N N . GLU A 1 105 ? -17.120 -9.526 18.761 1.00 69.19 105 GLU A N 1
ATOM 828 C CA . GLU A 1 105 ? -17.145 -10.991 18.839 1.00 69.19 105 GLU A CA 1
ATOM 829 C C . GLU A 1 105 ? -16.354 -11.494 20.052 1.00 69.19 105 GLU A C 1
ATOM 831 O O . GLU A 1 105 ? -16.886 -12.245 20.859 1.00 69.19 105 GLU A O 1
ATOM 836 N N . ALA A 1 106 ? -15.152 -10.959 20.283 1.00 66.62 106 ALA A N 1
ATOM 837 C CA . ALA A 1 106 ? -14.380 -11.265 21.484 1.00 66.62 106 ALA A CA 1
ATOM 838 C C . ALA A 1 106 ? -15.095 -10.837 22.778 1.00 66.62 106 ALA A C 1
ATOM 840 O O . ALA A 1 106 ? -14.947 -11.492 23.803 1.00 66.62 106 ALA A O 1
ATOM 841 N N . ALA A 1 107 ? -15.861 -9.741 22.765 1.00 66.12 107 ALA A N 1
ATOM 842 C CA . ALA A 1 107 ? -16.642 -9.334 23.932 1.00 66.12 107 ALA A CA 1
ATOM 843 C C . ALA A 1 107 ? -17.791 -10.312 24.218 1.00 66.12 107 ALA A C 1
ATOM 845 O O . ALA A 1 107 ? -18.023 -10.626 25.382 1.00 66.12 107 ALA A O 1
ATOM 846 N N . LEU A 1 108 ? -18.453 -10.822 23.175 1.00 65.75 108 LEU A N 1
ATOM 847 C CA . LEU A 1 108 ? -19.502 -11.836 23.296 1.00 65.75 108 LEU A CA 1
ATOM 848 C C . LEU A 1 108 ? -18.937 -13.167 23.802 1.00 65.75 108 LEU A C 1
ATOM 850 O O . LEU A 1 108 ? -19.483 -13.735 24.737 1.00 65.75 108 LEU A O 1
ATOM 854 N N . GLU A 1 109 ? -17.792 -13.614 23.281 1.00 63.38 109 GLU A N 1
ATOM 855 C CA . GLU A 1 109 ? -17.121 -14.822 23.780 1.00 63.38 109 GLU A CA 1
ATOM 856 C C . GLU A 1 109 ? -16.700 -14.684 25.251 1.00 63.38 109 GLU A C 1
ATOM 858 O O . GLU A 1 109 ? -16.785 -15.636 26.023 1.00 63.38 109 GLU A O 1
ATOM 863 N N . LEU A 1 110 ? -16.259 -13.496 25.676 1.00 60.09 110 LEU A N 1
ATOM 864 C CA . LEU A 1 110 ? -15.917 -13.242 27.077 1.00 60.09 110 LEU A CA 1
ATOM 865 C C . LEU A 1 110 ? -17.153 -13.184 27.985 1.00 60.09 110 LEU A C 1
ATOM 867 O O . LEU A 1 110 ? -17.053 -13.583 29.145 1.00 60.09 110 LEU A O 1
ATOM 871 N N . GLU A 1 111 ? -18.293 -12.704 27.488 1.00 61.94 111 GLU A N 1
ATOM 872 C CA . GLU A 1 111 ? -19.570 -12.717 28.210 1.00 61.94 111 GLU A CA 1
ATOM 873 C C . GLU A 1 111 ? -20.117 -14.142 28.329 1.00 61.94 111 GLU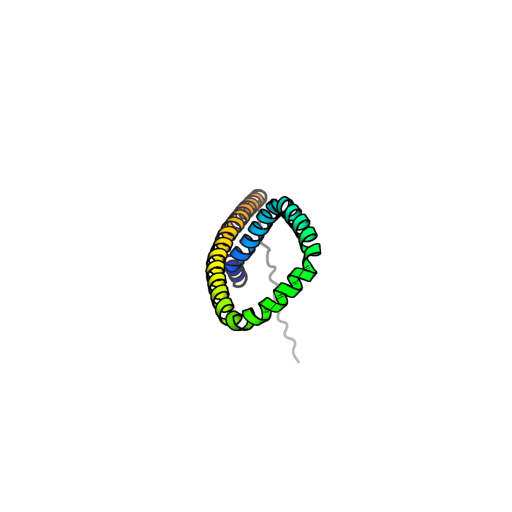 A C 1
ATOM 875 O O . GLU A 1 111 ? -20.452 -14.558 29.431 1.00 61.94 111 GLU A O 1
ATOM 880 N N . GLU A 1 112 ? -20.066 -14.941 27.262 1.00 55.81 112 GLU A N 1
ATOM 881 C CA . GLU A 1 112 ? -20.438 -16.362 27.280 1.0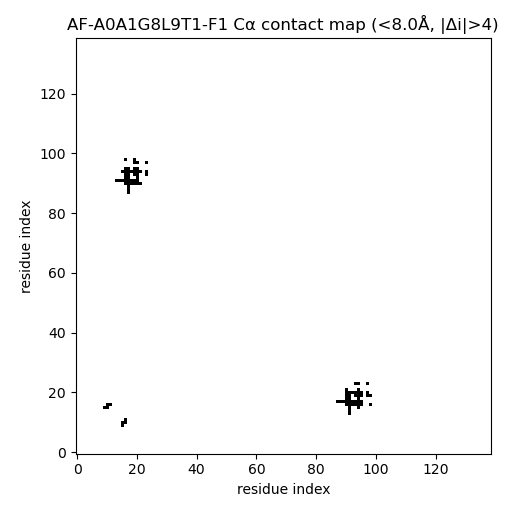0 55.81 112 GLU A CA 1
ATOM 882 C C . GLU A 1 112 ? -19.528 -17.187 28.204 1.00 55.81 112 GLU A C 1
ATOM 884 O O . GLU A 1 112 ? -20.004 -18.037 28.956 1.00 55.81 112 GLU A O 1
ATOM 889 N N . VAL A 1 113 ? -18.217 -16.914 28.224 1.00 59.62 113 VAL A N 1
ATOM 890 C CA . VAL A 1 113 ? -17.279 -17.553 29.165 1.00 59.62 113 VAL A CA 1
ATOM 891 C C . VAL A 1 113 ? -17.506 -17.061 30.597 1.00 59.62 113 VAL A C 1
ATOM 893 O O . VAL A 1 113 ? -17.328 -17.834 31.536 1.00 59.62 113 VAL A O 1
ATOM 896 N N . SER A 1 114 ? -17.918 -15.804 30.788 1.00 57.12 114 SER A N 1
ATOM 897 C CA . SER A 1 114 ? -18.276 -15.265 32.104 1.00 57.12 114 SER A CA 1
ATOM 898 C C . SER A 1 114 ? -19.625 -15.782 32.608 1.00 57.12 114 SER A C 1
ATOM 900 O O . SER A 1 114 ? -19.789 -15.917 33.816 1.00 57.12 114 SER A O 1
ATOM 902 N N . GLU A 1 115 ? -20.578 -16.062 31.722 1.00 55.56 115 GLU A N 1
ATOM 903 C CA . GLU A 1 115 ? -21.872 -16.667 32.047 1.00 55.56 115 GLU A CA 1
ATOM 904 C C . GLU A 1 115 ? -21.713 -18.171 32.319 1.00 55.56 115 GLU A C 1
ATOM 906 O O . GLU A 1 115 ? -22.334 -18.709 33.233 1.00 55.56 115 GLU A O 1
ATOM 911 N N . ALA A 1 116 ? -20.793 -18.838 31.614 1.00 56.81 116 ALA A N 1
ATOM 912 C CA . ALA A 1 116 ? -20.409 -20.226 31.874 1.00 56.81 116 ALA A CA 1
ATOM 913 C C . ALA A 1 116 ? -19.500 -20.402 33.109 1.00 56.81 116 ALA A C 1
ATOM 915 O O . ALA A 1 116 ? -19.337 -21.522 33.600 1.00 56.81 116 ALA A O 1
ATOM 916 N N . ALA A 1 117 ? -18.904 -19.323 33.623 1.00 47.62 117 ALA A N 1
ATOM 917 C CA . ALA A 1 117 ? -18.076 -19.330 34.823 1.00 47.62 117 ALA A CA 1
ATOM 918 C C . ALA A 1 117 ? -18.843 -18.746 36.021 1.00 47.62 117 ALA A C 1
ATOM 920 O O . ALA A 1 117 ? -18.680 -17.578 36.376 1.00 47.62 117 ALA A O 1
ATOM 921 N N . GLU A 1 118 ? -19.632 -19.580 36.707 1.00 46.19 118 GLU A N 1
ATOM 922 C CA . GLU A 1 118 ? -20.067 -19.276 38.077 1.00 46.19 118 GLU A CA 1
ATOM 923 C C . GLU A 1 118 ? -18.835 -18.917 38.934 1.00 46.19 118 GLU A C 1
ATOM 925 O O . GLU A 1 118 ? -17.857 -19.675 38.956 1.00 46.19 118 GLU A O 1
ATOM 930 N N . PRO A 1 119 ? -18.826 -17.779 39.655 1.00 44.12 119 PRO A N 1
ATOM 931 C CA . PRO A 1 119 ? -17.653 -17.383 40.412 1.00 44.12 119 PRO A CA 1
ATOM 932 C C . PRO A 1 119 ? -17.459 -18.357 41.583 1.00 44.12 119 PRO A C 1
ATOM 934 O O . PRO A 1 119 ? -18.346 -18.465 42.437 1.00 44.12 119 PRO A O 1
ATOM 937 N N . PRO A 1 120 ? -16.298 -19.027 41.721 1.00 47.44 120 PRO A N 1
ATOM 938 C CA . PRO A 1 120 ? -15.960 -19.648 42.986 1.00 47.44 120 PRO A CA 1
ATOM 939 C C . PRO A 1 120 ? -15.840 -18.524 44.017 1.00 47.44 120 PRO A C 1
ATOM 941 O O . PRO A 1 120 ? -14.938 -17.686 43.953 1.00 47.44 120 PRO A O 1
ATOM 944 N N . VAL A 1 121 ? -16.787 -18.489 44.956 1.00 45.75 121 VAL A N 1
ATOM 945 C CA . VAL A 1 121 ? -16.784 -17.599 46.119 1.00 45.75 121 VAL A CA 1
ATOM 946 C C . VAL A 1 121 ? -15.409 -17.686 46.780 1.00 45.75 121 VAL A C 1
ATOM 948 O O . VAL A 1 121 ? -15.050 -18.702 47.380 1.00 45.75 121 VAL A O 1
ATOM 951 N N . ALA A 1 122 ? -14.618 -16.621 46.641 1.00 46.25 122 ALA A N 1
ATOM 952 C CA . ALA A 1 122 ? -13.297 -16.530 47.234 1.00 46.25 122 ALA A CA 1
ATOM 953 C C . ALA A 1 122 ? -13.435 -16.569 48.761 1.00 46.25 122 ALA A C 1
ATOM 955 O O . ALA A 1 122 ? -13.848 -15.594 49.393 1.00 46.25 122 ALA A O 1
ATOM 956 N N . GLN A 1 123 ? -13.100 -17.709 49.367 1.00 55.16 123 GLN A N 1
ATOM 957 C CA . GLN A 1 123 ? -13.013 -17.809 50.818 1.00 55.16 123 GLN A CA 1
ATOM 958 C C . GLN A 1 123 ? -11.912 -16.857 51.313 1.00 55.16 123 GLN A C 1
ATOM 960 O O . GLN A 1 123 ? -10.800 -16.868 50.774 1.00 55.16 123 GLN A O 1
ATOM 965 N N . PRO A 1 124 ? -12.182 -16.019 52.328 1.00 43.12 124 PRO A N 1
ATOM 966 C CA . PRO A 1 124 ? -11.212 -15.052 52.806 1.00 43.12 124 PRO A CA 1
ATOM 967 C C . PRO A 1 124 ? -10.024 -15.783 53.435 1.00 43.12 124 PRO A C 1
ATOM 969 O O . PRO A 1 124 ? -10.151 -16.493 54.434 1.00 43.12 124 PRO A O 1
ATOM 972 N N . ILE A 1 125 ? -8.845 -15.580 52.850 1.00 48.69 125 ILE A N 1
ATOM 973 C CA . ILE A 1 125 ? -7.577 -16.102 53.355 1.00 48.69 125 ILE A CA 1
ATOM 974 C C . ILE A 1 125 ? -7.314 -15.442 54.718 1.00 48.69 125 ILE A C 1
ATOM 976 O O . ILE A 1 125 ? -6.964 -14.260 54.797 1.00 48.69 125 ILE A O 1
ATOM 980 N N . LYS A 1 126 ? -7.496 -16.191 55.814 1.00 46.78 126 LYS A N 1
ATOM 981 C CA . LYS A 1 126 ? -7.140 -15.746 57.169 1.00 46.78 126 LYS A CA 1
ATOM 982 C C . LYS A 1 126 ? -5.624 -15.561 57.240 1.00 46.78 126 LYS A C 1
ATOM 984 O O . LYS A 1 126 ? -4.873 -16.530 57.286 1.00 46.78 126 LYS A O 1
ATOM 989 N N . LYS A 1 127 ? -5.162 -14.308 57.250 1.00 44.94 127 LYS A N 1
ATOM 990 C CA . LYS A 1 127 ? -3.751 -13.979 57.482 1.00 44.94 127 LYS A CA 1
ATOM 991 C C . LYS A 1 127 ? -3.389 -14.315 58.931 1.00 44.94 127 LYS A C 1
ATOM 993 O O . LYS A 1 127 ? -3.775 -13.598 59.853 1.00 44.94 127 LYS A O 1
ATOM 998 N N . THR A 1 128 ? -2.646 -15.399 59.130 1.00 41.38 128 THR A N 1
ATOM 999 C CA . THR A 1 128 ? -2.028 -15.729 60.418 1.00 41.38 128 THR A CA 1
ATOM 1000 C C . THR A 1 128 ? -1.013 -14.644 60.771 1.00 41.38 128 THR A C 1
ATOM 1002 O O . THR A 1 128 ? -0.021 -14.433 60.078 1.00 41.38 128 THR A O 1
ATOM 1005 N N . ARG A 1 129 ? -1.304 -13.911 61.845 1.00 41.91 129 ARG A N 1
ATOM 1006 C CA . ARG A 1 129 ? -0.468 -12.853 62.410 1.00 41.91 129 ARG A CA 1
ATOM 1007 C C . ARG A 1 129 ? 0.754 -13.478 63.088 1.00 41.91 129 ARG A C 1
ATOM 1009 O O . ARG A 1 129 ? 0.663 -13.923 64.229 1.00 41.91 129 ARG A O 1
ATOM 1016 N N . THR A 1 130 ? 1.897 -13.483 62.409 1.00 39.81 130 THR A N 1
ATOM 1017 C CA . THR A 1 130 ? 3.184 -13.844 63.019 1.00 39.81 130 THR A CA 1
ATOM 1018 C C . THR A 1 130 ? 3.641 -12.708 63.931 1.00 39.81 130 THR A C 1
ATOM 1020 O O . THR A 1 130 ? 4.005 -11.622 63.486 1.00 39.81 130 THR A O 1
ATOM 1023 N N . THR A 1 131 ? 3.562 -12.937 65.237 1.00 43.28 131 THR A N 1
ATOM 1024 C CA . THR A 1 131 ? 4.104 -12.062 66.276 1.00 43.28 131 THR A CA 1
ATOM 1025 C C . THR A 1 131 ? 5.629 -12.145 66.279 1.00 43.28 131 THR A C 1
ATOM 1027 O O . THR A 1 131 ? 6.183 -13.162 66.696 1.00 43.28 131 THR A O 1
ATOM 1030 N N . ASN A 1 132 ? 6.313 -11.074 65.871 1.00 43.16 132 ASN A N 1
ATOM 1031 C CA . ASN A 1 132 ? 7.744 -10.924 66.128 1.00 43.16 132 ASN A CA 1
ATOM 1032 C C . ASN A 1 132 ? 7.956 -10.717 67.632 1.00 43.16 132 ASN A C 1
ATOM 1034 O O . ASN A 1 132 ? 7.679 -9.651 68.181 1.00 43.16 132 ASN A O 1
ATOM 1038 N N . ARG A 1 133 ? 8.415 -11.777 68.298 1.00 40.28 133 ARG A N 1
ATOM 1039 C CA . ARG A 1 133 ? 8.845 -11.763 69.693 1.00 40.28 133 ARG A CA 1
ATOM 1040 C C . ARG A 1 133 ? 10.252 -11.171 69.732 1.00 40.28 133 ARG A C 1
ATOM 1042 O O . ARG A 1 133 ? 11.204 -11.776 69.255 1.00 40.28 133 ARG A O 1
ATOM 1049 N N . THR A 1 134 ? 10.361 -9.966 70.273 1.00 48.22 134 THR A N 1
ATOM 1050 C CA . THR A 1 134 ? 11.624 -9.341 70.650 1.00 48.22 134 THR A CA 1
ATOM 1051 C C . THR A 1 134 ? 12.322 -10.198 71.703 1.00 48.22 134 THR A C 1
ATOM 1053 O O . THR A 1 134 ? 11.808 -10.390 72.804 1.00 48.22 134 THR A O 1
ATOM 1056 N N . THR A 1 135 ? 13.523 -10.680 71.399 1.00 41.31 135 THR A N 1
ATOM 1057 C CA . THR A 1 135 ? 14.470 -11.136 72.418 1.00 41.31 135 THR A CA 1
ATOM 1058 C C . THR A 1 135 ? 15.710 -10.265 72.354 1.00 41.31 135 THR A C 1
ATOM 1060 O O . THR A 1 135 ? 16.544 -10.395 71.462 1.00 41.31 135 THR A O 1
ATOM 1063 N N . LYS A 1 136 ? 15.801 -9.367 73.341 1.00 41.78 136 LYS A N 1
ATOM 1064 C CA . LYS A 1 136 ? 17.064 -8.871 73.887 1.00 41.78 136 LYS A CA 1
ATOM 1065 C C . LYS A 1 136 ? 18.040 -10.044 74.032 1.00 41.78 136 LYS A C 1
ATOM 1067 O O . LYS A 1 136 ? 17.717 -11.007 74.723 1.00 41.78 136 LYS A O 1
ATOM 1072 N N . ALA A 1 137 ? 19.235 -9.905 73.479 1.00 38.69 137 ALA A N 1
ATOM 1073 C CA . ALA A 1 137 ? 20.425 -10.583 73.967 1.00 38.69 137 ALA A CA 1
ATOM 1074 C C . ALA A 1 137 ? 21.542 -9.538 74.048 1.00 38.69 137 ALA A C 1
ATOM 1076 O O . ALA A 1 137 ? 21.698 -8.700 73.167 1.00 38.69 137 ALA A O 1
ATOM 1077 N N . LYS A 1 138 ? 22.197 -9.539 75.200 1.00 37.12 138 LYS A N 1
ATOM 1078 C CA . LYS A 1 138 ? 23.063 -8.524 75.792 1.00 37.12 138 LYS A CA 1
ATOM 1079 C C . LYS A 1 138 ? 24.499 -9.052 75.726 1.00 37.12 138 LYS A C 1
ATOM 1081 O O . LYS A 1 138 ? 24.688 -10.183 76.165 1.00 37.12 138 LYS A O 1
ATOM 1086 N N . ALA A 1 139 ? 25.454 -8.255 75.253 1.00 34.59 139 ALA A N 1
ATOM 1087 C CA . ALA A 1 139 ? 26.877 -8.294 75.616 1.00 34.59 139 ALA A CA 1
ATOM 1088 C C . ALA A 1 139 ? 27.559 -7.050 75.042 1.00 34.59 139 ALA A C 1
ATOM 1090 O O . ALA A 1 139 ? 27.429 -6.843 73.815 1.00 34.59 139 ALA A O 1
#

pLDDT: mean 72.37, std 15.12, range [34.59, 91.19]